Protein AF-A0AAJ2LRI2-F1 (afdb_monomer)

InterPro domains:
  IPR000523 Magnesium chelatase ChlI-like, catalytic domain [PF01078] (1-100)
  IPR027417 P-loop containing nucleoside triphosphate hydrolase [G3DSA:3.40.50.300] (1-84)
  IPR027417 P-loop containing nucleoside triphosphate hydrolase [SSF52540] (2-92)
  IPR045006 Magnesium-chelatase subunit ChlI-like [PTHR32039] (1-99)

Solvent-accessible surface area (backbone atoms only — not comparable to full-atom values): 6452 Å² total; per-residue (Å²): 118,87,87,68,73,94,45,64,70,61,52,50,52,50,54,52,24,39,76,67,75,51,91,84,83,87,83,77,69,89,89,73,47,60,69,64,54,60,73,48,46,55,82,62,37,71,77,57,50,74,66,58,30,52,54,53,51,50,52,31,56,74,58,72,47,92,76,68,84,59,58,69,71,83,74,81,79,62,95,81,62,47,71,58,53,37,67,28,47,69,98,70,73,40,75,9,59,76,72,83

Foldseek 3Di:
DVVDPPPVVLVVVLLCCQVVVDDDDDDDDPPNCPVVSLVCSQVNHDWDDPVRQVLLVVLCVQQVHDDDGRGDDDDDDDPPQDPCQQCFQDPPTHHHRVSD

Sequence (100 aa):
MADVKGQHRARRALEIAAAGGHSLLFSGSPGTGKTLLASRLPGILPPLTDDESLEVASVYSIANHDIQFGERPFRAPHHTASTAALVGGGSKPRPGEISL

Nearest PDB structures (foldseek):
  8rxt-assembly1_B  TM=8.717E-01  e=2.398E-06  Legionella pneumophila
  8rxd-assembly1_C  TM=8.563E-01  e=2.933E-06  Legionella pneumophila

Structure (mmCIF, N/CA/C/O backbone):
data_AF-A0AAJ2LRI2-F1
#
_entry.id   AF-A0AAJ2LRI2-F1
#
loop_
_atom_site.group_PDB
_atom_site.id
_atom_site.type_symbol
_atom_site.label_atom_id
_atom_site.label_alt_id
_atom_site.label_comp_id
_atom_site.label_asym_id
_atom_site.label_entity_id
_atom_site.label_seq_id
_atom_site.pdbx_PDB_ins_code
_atom_site.Cartn_x
_atom_site.Cartn_y
_atom_site.Cartn_z
_atom_site.occupancy
_atom_site.B_iso_or_equiv
_atom_site.auth_seq_id
_atom_site.auth_comp_id
_atom_site.auth_asym_id
_atom_site.auth_atom_id
_a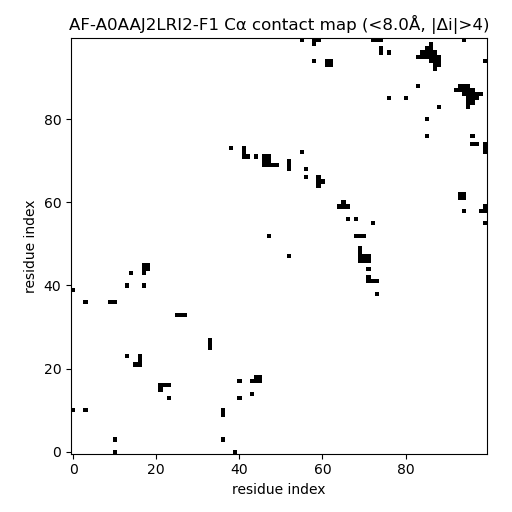tom_site.pdbx_PDB_model_num
ATOM 1 N N . MET A 1 1 ? 1.872 12.115 -11.680 1.00 62.47 1 MET A N 1
ATOM 2 C CA . MET A 1 1 ? 2.072 11.276 -12.894 1.00 62.47 1 MET A CA 1
ATOM 3 C C . MET A 1 1 ? 3.015 11.858 -13.953 1.00 62.47 1 MET A C 1
ATOM 5 O O . MET A 1 1 ? 3.433 11.102 -14.826 1.00 62.47 1 MET A O 1
ATOM 9 N N . ALA A 1 2 ? 3.367 13.148 -13.904 1.00 64.00 2 ALA A N 1
ATOM 10 C CA . ALA A 1 2 ? 4.185 13.805 -14.931 1.00 64.00 2 ALA A CA 1
ATOM 11 C C . ALA A 1 2 ? 5.590 13.192 -15.124 1.00 64.00 2 ALA A C 1
ATOM 13 O O . ALA A 1 2 ? 6.097 13.168 -16.243 1.00 64.00 2 ALA A O 1
ATOM 14 N N . ASP A 1 3 ? 6.180 12.617 -14.072 1.00 65.94 3 ASP A N 1
ATOM 15 C CA . ASP A 1 3 ? 7.546 12.065 -14.137 1.00 65.94 3 ASP A CA 1
ATOM 16 C C . ASP A 1 3 ? 7.628 10.674 -14.784 1.00 65.94 3 ASP A C 1
ATOM 18 O O . ASP A 1 3 ? 8.717 10.184 -15.078 1.00 65.94 3 ASP A O 1
ATOM 22 N N . VAL A 1 4 ? 6.486 10.016 -15.017 1.00 70.56 4 VAL A N 1
ATOM 23 C CA . VAL A 1 4 ? 6.446 8.694 -15.652 1.00 70.56 4 VAL A CA 1
ATOM 24 C C . VAL A 1 4 ? 6.474 8.879 -17.169 1.00 70.56 4 VAL A C 1
ATOM 26 O O . VAL A 1 4 ? 5.437 9.062 -17.820 1.00 70.56 4 VAL A O 1
ATOM 29 N N . LYS A 1 5 ? 7.685 8.837 -17.729 1.00 75.56 5 LYS A N 1
ATOM 30 C CA . LYS A 1 5 ? 7.945 8.978 -19.168 1.00 75.56 5 LYS A CA 1
ATOM 31 C C . LYS A 1 5 ? 7.920 7.616 -19.869 1.00 75.56 5 LYS A C 1
ATOM 33 O O . LYS A 1 5 ? 8.439 6.633 -19.351 1.00 75.56 5 LYS A O 1
ATOM 38 N N . GLY A 1 6 ? 7.298 7.551 -21.047 1.00 79.81 6 GLY A N 1
ATOM 39 C CA . GLY A 1 6 ? 7.335 6.382 -21.939 1.00 79.81 6 GLY A CA 1
ATOM 40 C C . GLY A 1 6 ? 6.488 5.165 -21.532 1.00 79.81 6 GLY A C 1
ATOM 41 O O . GLY A 1 6 ? 6.379 4.227 -22.314 1.00 79.81 6 GLY A O 1
ATOM 42 N N . GLN A 1 7 ? 5.839 5.160 -20.360 1.00 83.06 7 GLN A N 1
ATOM 43 C CA . GLN A 1 7 ? 5.056 4.009 -19.870 1.00 83.06 7 GLN A CA 1
ATOM 44 C C . GLN A 1 7 ? 3.536 4.210 -19.972 1.00 83.06 7 GLN A C 1
ATOM 46 O O . GLN A 1 7 ? 2.804 4.076 -18.992 1.00 83.06 7 GLN A O 1
ATOM 51 N N . HIS A 1 8 ? 3.039 4.532 -21.169 1.00 86.12 8 HIS A N 1
ATOM 52 C CA . HIS A 1 8 ? 1.623 4.868 -21.390 1.00 86.12 8 HIS A CA 1
ATOM 53 C C . HIS A 1 8 ? 0.652 3.753 -20.975 1.00 86.12 8 HIS A C 1
ATOM 55 O O . HIS A 1 8 ? -0.353 4.025 -20.321 1.00 86.12 8 HIS A O 1
ATOM 61 N N . ARG A 1 9 ? 0.963 2.490 -21.303 1.00 89.69 9 ARG A N 1
ATOM 62 C CA . ARG A 1 9 ? 0.116 1.342 -20.933 1.00 89.69 9 ARG A CA 1
ATOM 63 C C . ARG A 1 9 ? 0.042 1.143 -19.421 1.00 89.69 9 ARG A C 1
ATOM 65 O O . ARG A 1 9 ? -1.045 0.948 -18.893 1.00 89.69 9 ARG A O 1
ATOM 72 N N . ALA A 1 10 ? 1.179 1.232 -18.735 1.00 89.88 10 ALA A N 1
ATOM 73 C CA . ALA A 1 10 ? 1.232 1.055 -17.288 1.00 89.88 10 ALA A CA 1
ATOM 74 C C . ALA A 1 10 ? 0.513 2.192 -16.550 1.00 89.88 10 ALA A C 1
ATOM 76 O O . ALA A 1 10 ? -0.224 1.930 -15.607 1.00 89.88 10 ALA A O 1
ATOM 77 N N . ARG A 1 11 ? 0.652 3.441 -17.021 1.00 90.69 11 ARG A N 1
ATOM 78 C CA . ARG A 1 11 ? -0.101 4.586 -16.484 1.00 90.69 11 ARG A CA 1
ATOM 79 C C . ARG A 1 11 ? -1.605 4.395 -16.625 1.00 90.69 11 ARG A C 1
ATOM 81 O O . ARG A 1 11 ? -2.313 4.538 -15.640 1.00 90.69 11 ARG A O 1
ATOM 88 N N . ARG A 1 12 ? -2.072 3.998 -17.813 1.00 92.50 12 ARG A N 1
ATOM 89 C CA . ARG A 1 12 ? -3.496 3.731 -18.047 1.00 92.50 12 ARG A CA 1
ATOM 90 C C . ARG A 1 12 ? -4.021 2.600 -17.158 1.00 92.50 12 ARG A C 1
ATOM 92 O O . ARG A 1 12 ? -5.116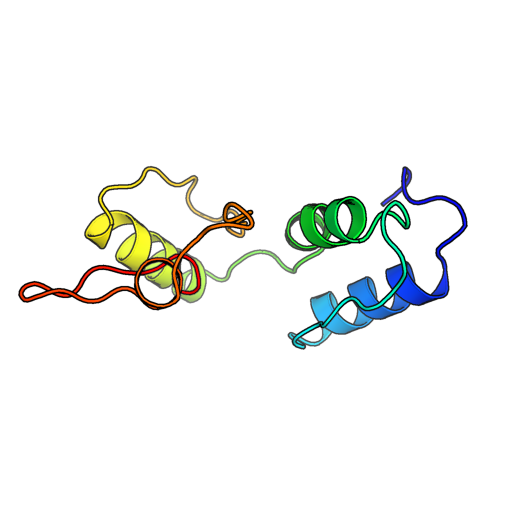 2.712 -16.628 1.00 92.50 12 ARG A O 1
ATOM 99 N N . ALA A 1 13 ? -3.250 1.526 -16.980 1.00 94.31 13 ALA A N 1
ATOM 100 C CA . ALA A 1 13 ? -3.622 0.451 -16.060 1.00 94.31 13 ALA A CA 1
ATOM 101 C C . ALA A 1 13 ? -3.730 0.955 -14.609 1.00 94.31 13 ALA A C 1
ATOM 103 O O . ALA A 1 13 ? -4.665 0.580 -13.910 1.00 94.31 13 ALA A O 1
ATOM 104 N N . LEU A 1 14 ? -2.819 1.842 -14.188 1.00 94.25 14 LEU A N 1
ATOM 105 C CA . LEU A 1 14 ? -2.858 2.495 -12.877 1.00 94.25 14 LEU A CA 1
ATOM 106 C C . LEU A 1 14 ? -4.129 3.335 -12.699 1.00 94.25 14 LEU A C 1
ATOM 108 O O . LEU A 1 14 ? -4.794 3.214 -11.681 1.00 94.25 14 LEU A O 1
ATOM 112 N N . GLU A 1 15 ? -4.482 4.145 -13.700 1.00 93.75 15 GLU A N 1
ATOM 113 C CA . GLU A 1 15 ? -5.688 4.987 -13.691 1.00 93.75 15 GLU A CA 1
ATOM 114 C C . GLU A 1 15 ? -6.966 4.144 -13.620 1.00 93.75 15 GLU A C 1
ATOM 116 O O . GLU A 1 15 ? -7.843 4.422 -12.808 1.00 93.75 15 GLU A O 1
ATOM 121 N N . ILE A 1 16 ? -7.053 3.079 -14.426 1.00 95.12 16 ILE A N 1
ATOM 122 C CA . ILE A 1 16 ? -8.198 2.158 -14.413 1.00 95.12 16 ILE A CA 1
ATOM 123 C C . ILE A 1 16 ? -8.321 1.478 -13.048 1.00 95.12 16 ILE A C 1
ATOM 125 O O . ILE A 1 16 ? -9.415 1.409 -12.496 1.00 95.12 16 ILE A O 1
ATOM 129 N N . ALA A 1 17 ? -7.212 0.991 -12.491 1.00 95.94 17 ALA A N 1
ATOM 130 C CA . ALA A 1 17 ? -7.228 0.334 -11.193 1.00 95.94 17 ALA A CA 1
ATOM 131 C C . ALA A 1 17 ? -7.590 1.292 -10.058 1.00 95.94 17 ALA A C 1
ATOM 133 O O . ALA A 1 17 ? -8.356 0.911 -9.179 1.00 95.94 17 ALA A O 1
ATOM 134 N N . ALA A 1 18 ? -7.089 2.528 -10.097 1.00 94.75 18 ALA A N 1
ATOM 135 C CA . ALA A 1 18 ? -7.404 3.535 -9.095 1.00 94.75 18 ALA A CA 1
ATOM 136 C C . ALA A 1 18 ? -8.881 3.950 -9.138 1.00 94.75 18 ALA A C 1
ATOM 138 O O . ALA A 1 18 ? -9.513 4.063 -8.093 1.00 94.75 18 ALA A O 1
ATOM 139 N N . ALA A 1 19 ? -9.446 4.123 -10.336 1.00 94.31 19 ALA A N 1
ATOM 140 C CA . ALA A 1 19 ? -10.856 4.463 -10.500 1.00 94.31 19 ALA A CA 1
ATOM 141 C C . ALA A 1 19 ? -11.798 3.290 -10.172 1.00 94.31 19 ALA A C 1
ATOM 143 O O . ALA A 1 19 ? -12.895 3.511 -9.670 1.00 94.31 19 ALA A O 1
ATOM 144 N N . GLY A 1 20 ? -11.387 2.054 -10.477 1.00 93.50 20 GLY A N 1
ATOM 145 C CA . GLY A 1 20 ? -12.205 0.848 -10.318 1.00 93.50 20 GLY A CA 1
ATOM 146 C C . GLY A 1 20 ? -11.968 0.050 -9.033 1.00 93.50 20 GLY A C 1
ATOM 147 O O . GLY A 1 20 ? -12.632 -0.963 -8.833 1.00 93.50 20 GLY A O 1
ATOM 148 N N . GLY A 1 21 ? -11.013 0.449 -8.187 1.00 91.75 21 GLY A N 1
ATOM 149 C CA . GLY A 1 21 ? -10.642 -0.304 -6.984 1.00 91.75 21 GLY A CA 1
ATOM 150 C C . GLY A 1 21 ? -10.057 -1.691 -7.286 1.00 91.75 21 GLY A C 1
ATOM 151 O O . GLY A 1 21 ? -10.360 -2.660 -6.594 1.00 91.75 21 GLY A O 1
ATOM 152 N N . HIS A 1 22 ? -9.254 -1.825 -8.347 1.00 95.44 22 HIS A N 1
ATOM 153 C CA . HIS A 1 22 ? -8.688 -3.116 -8.761 1.00 95.44 22 HIS A CA 1
ATOM 154 C C . HIS A 1 22 ? -7.282 -3.361 -8.204 1.00 95.44 22 HIS A C 1
ATOM 156 O O . HIS A 1 22 ? -6.461 -2.449 -8.102 1.00 95.44 22 HIS A O 1
ATOM 162 N N . SER A 1 23 ? -6.965 -4.628 -7.932 1.00 93.19 23 SER A N 1
ATOM 163 C CA . SER A 1 23 ? -5.601 -5.053 -7.610 1.00 93.19 23 SER A CA 1
ATOM 164 C C . SER A 1 23 ? -4.695 -5.023 -8.845 1.00 93.19 23 SER A C 1
ATOM 166 O O . SER A 1 23 ? -5.127 -5.296 -9.966 1.00 93.19 23 SER A O 1
ATOM 168 N N . LEU A 1 24 ? -3.408 -4.739 -8.635 1.00 93.94 24 LEU A N 1
ATOM 169 C CA . LEU A 1 24 ? -2.398 -4.679 -9.690 1.00 93.94 24 LEU A CA 1
ATOM 170 C C . LEU A 1 24 ? -1.180 -5.538 -9.353 1.00 93.94 24 LEU A C 1
ATOM 172 O O . LEU A 1 24 ? -0.700 -5.541 -8.223 1.00 93.94 24 LEU A O 1
ATOM 176 N N . LEU A 1 25 ? -0.628 -6.191 -10.375 1.00 94.38 25 LEU A N 1
ATOM 177 C CA . LEU A 1 25 ? 0.663 -6.871 -10.321 1.00 94.38 25 LEU A CA 1
ATOM 178 C C . LEU A 1 25 ? 1.578 -6.304 -11.411 1.00 94.38 25 LEU A C 1
ATOM 180 O O . LEU A 1 25 ? 1.260 -6.367 -12.599 1.00 94.38 25 LEU A O 1
ATOM 184 N N . PHE A 1 26 ? 2.738 -5.779 -11.018 1.00 91.81 26 PHE A N 1
ATOM 185 C CA . PHE A 1 26 ? 3.752 -5.317 -11.964 1.00 91.81 26 PHE A CA 1
ATOM 186 C C . PHE A 1 26 ? 4.728 -6.441 -12.302 1.00 91.81 26 PHE A C 1
ATOM 188 O O . PHE A 1 26 ? 5.406 -6.968 -11.423 1.00 91.81 26 PHE A O 1
ATOM 195 N N . SER A 1 27 ? 4.869 -6.745 -13.591 1.00 92.19 27 SER A N 1
ATOM 196 C CA . SER A 1 27 ? 5.836 -7.720 -14.101 1.00 92.19 27 SER A CA 1
ATOM 197 C C . SER A 1 27 ? 6.729 -7.090 -15.170 1.00 92.19 27 SER A C 1
ATOM 199 O O . SER A 1 27 ? 6.271 -6.289 -15.984 1.00 92.19 27 SER A O 1
ATOM 201 N N . GLY A 1 28 ? 8.025 -7.407 -15.142 1.00 90.12 28 GLY A N 1
ATOM 202 C CA . GLY A 1 28 ? 9.022 -6.894 -16.086 1.00 90.12 28 GLY A CA 1
ATOM 203 C C . GLY A 1 28 ? 10.441 -6.905 -15.516 1.00 90.12 28 GLY A C 1
ATOM 204 O O . GLY A 1 28 ? 10.627 -7.059 -14.306 1.00 90.12 28 GLY A O 1
ATOM 205 N N . SER A 1 29 ? 11.447 -6.691 -16.367 1.00 91.81 29 SER A N 1
ATOM 206 C CA . SER A 1 29 ? 12.869 -6.707 -15.986 1.00 91.81 29 SER A CA 1
ATOM 207 C C . SER A 1 29 ? 13.222 -5.677 -14.896 1.00 91.81 29 SER A C 1
ATOM 209 O O . SER A 1 29 ? 12.514 -4.679 -14.725 1.00 91.81 29 SER A O 1
ATOM 211 N N . PRO A 1 30 ? 14.281 -5.893 -14.094 1.00 89.00 30 PRO A N 1
ATOM 212 C CA . PRO A 1 30 ? 14.773 -4.894 -13.141 1.00 89.00 30 PRO A CA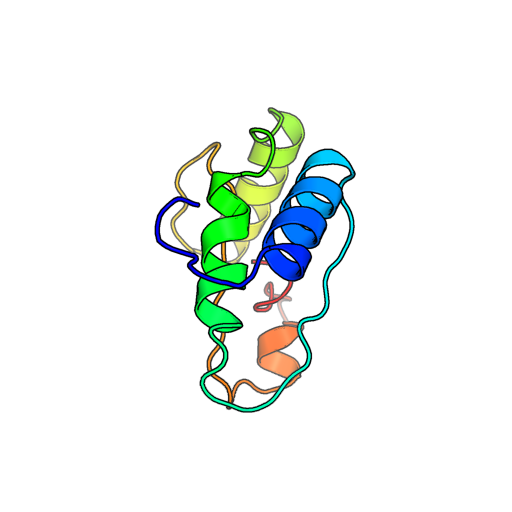 1
ATOM 213 C C . PRO A 1 30 ? 15.043 -3.535 -13.813 1.00 89.00 30 PRO A C 1
ATOM 215 O O . PRO A 1 30 ? 15.391 -3.478 -14.987 1.00 89.00 30 PRO A O 1
ATOM 218 N N . GLY A 1 31 ? 14.855 -2.430 -13.084 1.00 86.00 31 GLY A N 1
ATOM 219 C CA . GLY A 1 31 ? 15.118 -1.078 -13.605 1.00 86.00 31 GLY A CA 1
ATOM 220 C C . GLY A 1 31 ? 14.013 -0.462 -14.476 1.00 86.00 31 GLY A C 1
ATOM 221 O O . GLY A 1 31 ? 14.105 0.707 -14.829 1.00 86.00 31 GLY A O 1
ATOM 222 N N . THR A 1 32 ? 12.917 -1.172 -14.760 1.00 86.06 32 THR A N 1
ATOM 223 C CA . THR A 1 32 ? 11.796 -0.645 -15.568 1.00 86.06 32 THR A CA 1
ATOM 224 C C . THR A 1 32 ? 10.849 0.303 -14.823 1.00 86.06 32 THR A C 1
ATOM 226 O O . THR A 1 32 ? 9.775 0.619 -15.321 1.00 86.06 32 THR A O 1
ATOM 229 N N . GLY A 1 33 ? 11.193 0.764 -13.618 1.00 88.31 33 GLY A N 1
ATOM 230 C CA . GLY A 1 33 ? 10.374 1.736 -12.881 1.00 88.31 33 GLY A CA 1
ATOM 231 C C . GLY A 1 33 ? 9.106 1.175 -12.217 1.00 88.31 33 GLY A C 1
ATOM 232 O O . GLY A 1 33 ? 8.211 1.948 -11.897 1.00 88.31 33 GLY A O 1
ATOM 233 N N . LYS A 1 34 ? 9.017 -0.138 -11.958 1.00 92.38 34 LYS A N 1
ATOM 234 C CA . LYS A 1 34 ? 7.873 -0.760 -11.249 1.00 92.38 34 LYS A CA 1
ATOM 235 C C . LYS A 1 34 ? 7.6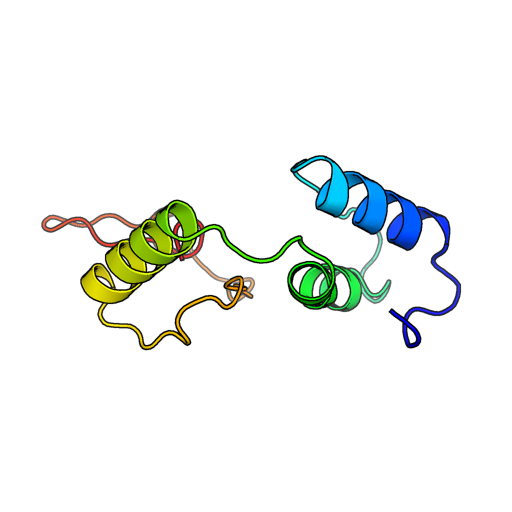12 -0.130 -9.876 1.00 92.38 34 LYS A C 1
ATOM 237 O O . LYS A 1 34 ? 6.490 0.260 -9.580 1.00 92.38 34 LYS A O 1
ATOM 242 N N . THR A 1 35 ? 8.664 0.033 -9.072 1.00 90.50 35 THR A N 1
ATOM 243 C CA . THR A 1 35 ? 8.576 0.680 -7.753 1.00 90.50 35 THR A CA 1
ATOM 244 C C . THR A 1 35 ? 8.158 2.143 -7.872 1.00 90.50 35 THR A C 1
ATOM 246 O O . THR A 1 35 ? 7.349 2.612 -7.080 1.00 90.50 35 THR A O 1
ATOM 249 N N . LEU A 1 36 ? 8.656 2.846 -8.899 1.00 90.88 36 LEU A N 1
ATOM 250 C CA . LEU A 1 36 ? 8.251 4.220 -9.192 1.00 90.88 36 LEU A CA 1
ATOM 251 C C . LEU A 1 36 ? 6.768 4.301 -9.568 1.00 90.88 36 LEU A C 1
ATOM 253 O O . LEU A 1 36 ? 6.115 5.257 -9.192 1.00 90.88 36 LEU A O 1
ATOM 257 N N . LEU A 1 37 ? 6.222 3.335 -10.306 1.00 92.19 37 LEU A N 1
ATOM 258 C CA . LEU A 1 37 ? 4.793 3.307 -10.622 1.00 92.19 37 LEU A CA 1
ATOM 259 C C . LEU A 1 37 ? 3.942 3.025 -9.381 1.00 92.19 37 LEU A C 1
ATOM 261 O O . LEU A 1 37 ? 2.975 3.744 -9.139 1.00 92.19 37 LEU A O 1
ATOM 265 N N . ALA A 1 38 ? 4.321 2.019 -8.588 1.00 92.69 38 ALA A N 1
ATOM 266 C CA . ALA A 1 38 ? 3.596 1.633 -7.380 1.00 92.69 38 ALA A CA 1
ATOM 267 C C . ALA A 1 38 ? 3.503 2.788 -6.369 1.00 92.69 38 ALA A C 1
ATOM 269 O O . ALA A 1 38 ? 2.420 3.066 -5.863 1.00 92.69 38 ALA A O 1
ATOM 270 N N . SER A 1 39 ? 4.593 3.534 -6.149 1.00 92.44 39 SER A N 1
ATOM 271 C CA . SER A 1 39 ? 4.606 4.663 -5.205 1.00 92.44 39 SER A CA 1
ATOM 272 C C . SER A 1 39 ? 3.768 5.869 -5.638 1.00 92.44 39 SER A C 1
ATOM 274 O O . SER A 1 39 ? 3.538 6.775 -4.843 1.00 92.44 39 SER A O 1
ATOM 276 N N . ARG A 1 40 ? 3.293 5.909 -6.890 1.00 91.94 40 ARG A N 1
ATOM 277 C CA . ARG A 1 40 ? 2.399 6.970 -7.388 1.00 91.94 40 ARG A CA 1
ATOM 278 C C . ARG A 1 40 ? 0.927 6.605 -7.295 1.00 91.94 40 ARG A C 1
ATOM 280 O O . ARG A 1 40 ? 0.107 7.495 -7.496 1.00 91.94 40 ARG A O 1
ATOM 287 N N . LEU A 1 41 ? 0.602 5.342 -7.011 1.00 92.75 41 LEU A N 1
ATOM 288 C CA . LEU A 1 41 ? -0.778 4.880 -6.897 1.00 92.75 41 LEU A CA 1
ATOM 289 C C . LEU A 1 41 ? -1.561 5.634 -5.804 1.00 92.75 41 LEU A C 1
ATOM 291 O O . LEU A 1 41 ? -2.622 6.150 -6.141 1.00 92.75 41 LEU A O 1
ATOM 295 N N . PRO A 1 42 ? -1.056 5.810 -4.562 1.00 92.44 42 PRO A N 1
ATOM 296 C CA . PRO A 1 42 ? -1.798 6.526 -3.518 1.00 92.44 42 PRO A CA 1
ATOM 297 C C . PRO A 1 42 ? -2.208 7.943 -3.927 1.00 92.44 42 PRO A C 1
ATOM 299 O O . PRO A 1 42 ? -3.323 8.368 -3.655 1.00 92.44 42 PRO A O 1
ATOM 302 N N . GLY A 1 43 ? -1.338 8.647 -4.659 1.00 92.00 43 GLY A N 1
ATOM 303 C CA . GLY A 1 43 ? -1.588 10.017 -5.112 1.00 92.00 43 GLY A CA 1
ATOM 304 C C . GLY A 1 43 ? -2.594 10.156 -6.259 1.00 92.00 43 GLY A C 1
ATOM 305 O O . GLY A 1 43 ? -2.851 11.277 -6.689 1.00 92.00 43 GLY A O 1
ATOM 306 N N . ILE A 1 44 ? -3.119 9.053 -6.801 1.00 93.00 44 ILE A N 1
ATOM 307 C CA . ILE A 1 44 ? -4.188 9.067 -7.814 1.00 93.00 44 ILE A CA 1
ATOM 308 C C . ILE A 1 44 ? -5.439 8.300 -7.375 1.00 93.00 44 ILE A C 1
ATOM 310 O O . ILE A 1 44 ? -6.401 8.234 -8.139 1.00 93.00 44 ILE A O 1
ATOM 314 N N . LEU A 1 45 ? -5.411 7.672 -6.197 1.00 93.62 45 LEU A N 1
ATOM 315 C CA . LEU A 1 45 ? -6.586 7.009 -5.651 1.00 93.62 45 LEU A CA 1
ATOM 316 C C . LEU A 1 45 ? -7.631 8.062 -5.260 1.00 93.62 45 LEU A C 1
ATOM 318 O O . LEU A 1 45 ? -7.264 9.175 -4.871 1.00 93.62 45 LEU A O 1
ATOM 322 N N . PRO A 1 46 ? -8.929 7.719 -5.323 1.00 92.00 46 PRO A N 1
ATOM 323 C CA . PRO A 1 46 ? -9.959 8.524 -4.685 1.00 92.00 46 PRO A CA 1
ATOM 324 C C . PRO A 1 46 ? -9.611 8.765 -3.207 1.00 92.00 46 PRO A C 1
ATOM 326 O O . PRO A 1 46 ? -8.993 7.890 -2.580 1.00 92.00 46 PRO A O 1
ATOM 329 N N . PRO A 1 47 ? -10.004 9.913 -2.627 1.00 91.94 47 PRO A N 1
ATOM 330 C CA . PRO A 1 47 ? -9.843 10.136 -1.194 1.00 91.94 47 PRO A CA 1
ATOM 331 C C . PRO A 1 47 ? -10.511 9.006 -0.403 1.00 91.94 47 PRO A C 1
ATOM 333 O O . PRO A 1 47 ? -11.416 8.336 -0.910 1.00 91.94 47 PRO A O 1
ATOM 336 N N . LEU A 1 48 ? -10.022 8.757 0.811 1.00 94.12 48 LEU A N 1
ATOM 337 C CA . LEU A 1 48 ? -10.674 7.814 1.713 1.00 94.12 48 LEU A CA 1
ATOM 338 C C . LEU A 1 48 ? -12.063 8.343 2.085 1.00 94.12 48 LEU A C 1
ATOM 340 O O . LEU A 1 48 ? -12.247 9.552 2.251 1.00 94.12 48 LEU A O 1
ATOM 344 N N . THR A 1 49 ? -13.030 7.445 2.232 1.00 95.25 49 THR A N 1
ATOM 345 C CA . THR A 1 49 ? -14.265 7.773 2.953 1.00 95.25 49 THR A CA 1
ATOM 346 C C . THR A 1 49 ? -13.979 7.902 4.453 1.00 95.25 49 THR A C 1
ATOM 348 O O . THR A 1 49 ? -12.913 7.500 4.932 1.00 95.25 49 THR A O 1
ATOM 351 N N . ASP A 1 50 ? -14.921 8.453 5.220 1.00 95.50 50 ASP A N 1
ATOM 352 C CA . ASP A 1 50 ? -14.785 8.537 6.681 1.00 95.50 50 ASP A CA 1
ATOM 353 C C . ASP A 1 50 ? -14.647 7.140 7.314 1.00 95.50 50 ASP A C 1
ATOM 355 O O . ASP A 1 50 ? -13.795 6.934 8.180 1.00 95.50 50 ASP A O 1
ATOM 359 N N . ASP A 1 51 ? -15.418 6.167 6.818 1.00 96.44 51 ASP A N 1
ATOM 360 C CA . ASP A 1 51 ? -15.363 4.773 7.272 1.00 96.44 51 ASP A CA 1
ATOM 361 C C . ASP A 1 51 ? -14.008 4.130 6.943 1.00 96.44 51 ASP A C 1
ATOM 363 O O . ASP A 1 51 ? -13.356 3.580 7.833 1.00 96.44 51 ASP A O 1
ATOM 367 N N . GLU A 1 52 ? -13.528 4.264 5.698 1.00 95.50 52 GLU A N 1
ATOM 368 C CA . GLU A 1 52 ? -12.203 3.759 5.308 1.00 95.50 52 GLU A CA 1
ATOM 369 C C . GLU A 1 52 ? -11.090 4.426 6.142 1.00 95.50 52 GLU A C 1
ATOM 371 O O . GLU A 1 52 ? -10.122 3.776 6.538 1.00 95.50 52 GLU A O 1
ATOM 376 N N . SER A 1 53 ? -11.223 5.723 6.443 1.00 95.62 53 SER A N 1
ATOM 377 C CA . SER A 1 53 ? -10.255 6.462 7.264 1.00 95.62 53 SER A CA 1
ATOM 378 C C . SER A 1 53 ? -10.208 5.939 8.699 1.00 95.62 53 SER A C 1
ATOM 380 O O . SER A 1 53 ? -9.124 5.806 9.276 1.00 95.62 53 SER A O 1
ATOM 382 N N . LEU A 1 54 ? -11.367 5.619 9.281 1.00 95.25 54 LEU A N 1
ATOM 383 C CA . LEU A 1 54 ? -11.462 5.065 10.629 1.00 95.25 54 LEU A CA 1
ATOM 384 C C . LEU A 1 54 ? -10.896 3.639 10.706 1.00 95.25 54 LEU A C 1
ATOM 386 O O . LEU A 1 54 ? -10.192 3.308 11.666 1.00 95.25 54 LEU A O 1
ATOM 390 N N . GLU A 1 55 ? -11.160 2.805 9.698 1.00 95.00 55 GLU A N 1
ATOM 391 C CA . GLU A 1 55 ? -10.585 1.459 9.591 1.00 95.00 55 GLU A CA 1
ATOM 392 C C . GLU A 1 55 ? -9.056 1.509 9.524 1.00 95.00 55 GLU A C 1
ATOM 394 O O . GLU A 1 55 ? -8.373 0.854 10.319 1.00 95.00 55 GLU A O 1
ATOM 399 N N . VAL A 1 56 ? -8.513 2.348 8.639 1.00 95.19 56 VAL A N 1
ATOM 400 C CA . VAL A 1 56 ? -7.067 2.553 8.499 1.00 95.19 56 VAL A CA 1
ATOM 401 C C . VAL A 1 56 ? -6.452 3.029 9.821 1.00 95.19 56 VAL A C 1
ATOM 403 O O . VAL A 1 56 ? -5.481 2.436 10.301 1.00 95.19 56 VAL A O 1
ATOM 406 N N . ALA A 1 57 ? -7.045 4.035 10.471 1.00 94.50 57 ALA A N 1
ATOM 407 C CA . ALA A 1 57 ? -6.569 4.536 11.762 1.00 94.50 57 ALA A CA 1
ATOM 408 C C . ALA A 1 57 ? -6.581 3.453 12.858 1.00 94.50 57 ALA A C 1
ATOM 410 O O . ALA A 1 57 ? -5.659 3.377 13.672 1.00 94.50 57 ALA A O 1
ATOM 411 N N . SER A 1 58 ? -7.590 2.578 12.857 1.00 94.06 58 SER A N 1
ATOM 412 C CA . SER A 1 58 ? -7.711 1.477 13.821 1.00 94.06 58 SER A CA 1
ATOM 413 C C . SER A 1 58 ? -6.587 0.452 13.659 1.00 94.06 58 SER A C 1
ATOM 415 O O . SER A 1 58 ? -5.967 0.049 14.647 1.00 94.06 58 SER A O 1
ATOM 417 N N . VAL A 1 59 ? -6.270 0.061 12.420 1.00 94.06 59 VAL A N 1
ATOM 418 C CA . VAL A 1 59 ? -5.173 -0.879 12.135 1.00 94.06 59 VAL A CA 1
ATOM 419 C C . VAL A 1 59 ? -3.825 -0.293 12.564 1.00 94.06 59 VAL A C 1
ATOM 421 O O . VAL A 1 59 ? -3.047 -0.961 13.252 1.00 94.06 59 VAL A O 1
ATOM 424 N N . TYR A 1 60 ? -3.571 0.970 12.224 1.00 94.25 60 TYR A N 1
ATOM 425 C CA . TYR A 1 60 ? -2.336 1.667 12.586 1.00 94.25 60 TYR A CA 1
ATOM 426 C C . TYR A 1 60 ? -2.195 1.879 14.100 1.00 94.25 60 TYR A C 1
ATOM 428 O O . TYR A 1 60 ? -1.102 1.711 14.648 1.00 94.25 60 TYR A O 1
ATOM 436 N N . SER A 1 61 ? -3.303 2.138 14.801 1.00 92.94 61 SER A N 1
ATOM 437 C CA . SER A 1 61 ? -3.337 2.217 16.264 1.00 92.94 61 SER A CA 1
ATOM 438 C C . SER A 1 61 ? -2.925 0.892 16.919 1.00 92.94 61 SER A C 1
ATOM 440 O O . SER A 1 61 ? -2.076 0.880 17.810 1.00 92.94 61 SER A O 1
ATOM 442 N N . ILE A 1 62 ? -3.438 -0.245 16.429 1.00 92.75 62 ILE A N 1
ATOM 443 C CA . ILE A 1 62 ? -3.056 -1.582 16.924 1.00 92.75 62 ILE A CA 1
ATOM 444 C C . ILE A 1 62 ? -1.571 -1.866 16.662 1.00 92.75 62 ILE A C 1
ATOM 446 O O . ILE A 1 62 ? -0.895 -2.492 17.486 1.00 92.75 62 ILE A O 1
ATOM 450 N N . ALA A 1 63 ? -1.055 -1.407 15.522 1.00 91.50 63 ALA A N 1
ATOM 451 C CA . ALA A 1 63 ? 0.352 -1.530 15.165 1.00 91.50 63 ALA A CA 1
ATOM 452 C C . ALA A 1 63 ? 1.269 -0.544 15.910 1.00 91.50 63 ALA A C 1
ATOM 454 O O . ALA A 1 63 ? 2.490 -0.686 15.830 1.00 91.50 63 ALA A O 1
ATOM 455 N N . ASN A 1 64 ? 0.698 0.410 16.656 1.00 90.62 64 ASN A N 1
ATOM 456 C CA . ASN A 1 64 ? 1.408 1.491 17.332 1.00 90.62 64 ASN A CA 1
ATOM 457 C C . ASN A 1 64 ? 2.299 2.291 16.360 1.00 90.62 64 ASN A C 1
ATOM 459 O O . ASN A 1 64 ? 3.473 2.544 16.642 1.00 90.62 64 ASN A O 1
ATOM 463 N N . HIS A 1 65 ? 1.739 2.616 15.192 1.00 89.88 65 HIS A N 1
ATOM 464 C CA . HIS A 1 65 ? 2.386 3.369 14.121 1.00 89.88 65 HIS A CA 1
ATOM 465 C C . HIS A 1 65 ? 1.618 4.672 13.883 1.00 89.88 65 HIS A C 1
ATOM 467 O O . HIS A 1 65 ? 0.387 4.670 13.871 1.00 89.88 65 HIS A O 1
ATOM 473 N N . ASP A 1 66 ? 2.338 5.771 13.664 1.00 88.06 66 ASP A N 1
ATOM 474 C CA . ASP A 1 66 ? 1.713 7.053 13.340 1.00 88.06 66 ASP A CA 1
ATOM 475 C C . ASP A 1 66 ? 1.106 7.038 11.934 1.00 88.06 66 ASP A C 1
ATOM 477 O O . ASP A 1 66 ? 1.646 6.442 11.000 1.00 88.06 66 ASP A O 1
ATOM 481 N N . ILE A 1 67 ? -0.011 7.737 11.763 1.00 90.12 67 ILE A N 1
ATOM 482 C CA . ILE A 1 67 ? -0.647 7.909 10.462 1.00 90.12 67 ILE A CA 1
ATOM 483 C C . ILE A 1 67 ? -1.218 9.314 10.320 1.00 90.12 67 ILE A C 1
ATOM 485 O O . ILE A 1 67 ? -1.702 9.908 11.282 1.00 90.12 67 ILE A O 1
ATOM 489 N N . GLN A 1 68 ? -1.165 9.836 9.098 1.00 89.38 68 GLN A N 1
ATOM 490 C CA . GLN A 1 68 ? -1.920 11.018 8.711 1.00 89.38 68 GLN A CA 1
ATOM 491 C C . GLN A 1 68 ? -3.360 10.594 8.413 1.00 89.38 68 GLN A C 1
ATOM 493 O O . GLN A 1 68 ? -3.616 9.819 7.491 1.00 89.38 68 GLN A O 1
ATOM 498 N N . PHE A 1 69 ? -4.302 11.067 9.227 1.00 89.62 69 PHE A N 1
ATOM 499 C CA . PHE A 1 69 ? -5.713 10.731 9.065 1.00 89.62 69 PHE A CA 1
ATOM 500 C C . PHE A 1 69 ? -6.239 11.223 7.707 1.00 89.62 69 PHE A C 1
ATOM 502 O O . PHE A 1 69 ? -6.004 12.370 7.329 1.00 89.62 69 PHE A O 1
ATOM 509 N N . GLY A 1 70 ? -6.955 10.359 6.984 1.00 87.88 70 GLY A N 1
ATOM 510 C CA . GLY A 1 70 ? -7.522 10.668 5.667 1.00 87.88 70 GLY A CA 1
ATOM 511 C C . GLY A 1 70 ? -6.559 10.511 4.481 1.00 87.88 70 GLY A C 1
ATOM 512 O O . GLY A 1 70 ? -7.000 10.607 3.334 1.00 87.88 70 GLY A O 1
ATOM 513 N N . GLU A 1 71 ? -5.273 10.214 4.707 1.00 91.06 71 GLU A N 1
ATOM 514 C CA . GLU A 1 71 ? -4.330 9.898 3.626 1.00 91.06 71 GLU A CA 1
ATOM 515 C C . GLU A 1 71 ? -4.299 8.394 3.313 1.00 91.06 71 GLU A C 1
ATOM 517 O O . GLU A 1 71 ? -4.275 7.552 4.209 1.00 91.06 71 GLU A O 1
ATOM 522 N N . ARG A 1 72 ? -4.264 8.041 2.017 1.00 93.06 72 ARG A N 1
ATOM 523 C CA . ARG A 1 72 ? -4.126 6.646 1.564 1.00 93.06 72 ARG A CA 1
ATOM 524 C C . ARG A 1 72 ? -2.743 6.111 1.989 1.00 93.06 72 ARG A C 1
ATOM 526 O O . ARG A 1 72 ? -1.736 6.642 1.507 1.00 93.06 72 ARG A O 1
ATOM 533 N N . PRO A 1 73 ? -2.661 5.061 2.827 1.00 92.88 73 PRO A N 1
ATOM 534 C CA . PRO A 1 73 ? -1.380 4.507 3.247 1.00 92.88 73 PRO A CA 1
ATOM 535 C C . PRO A 1 73 ? -0.641 3.842 2.078 1.00 92.88 73 PRO A C 1
ATOM 537 O O . PRO A 1 73 ? -1.235 3.395 1.093 1.00 92.88 73 PRO A O 1
ATOM 540 N N . PHE A 1 74 ? 0.686 3.780 2.185 1.00 92.81 74 PHE A N 1
ATOM 541 C CA . PHE A 1 74 ? 1.548 3.103 1.221 1.00 92.81 74 PHE A CA 1
ATOM 542 C C . PHE A 1 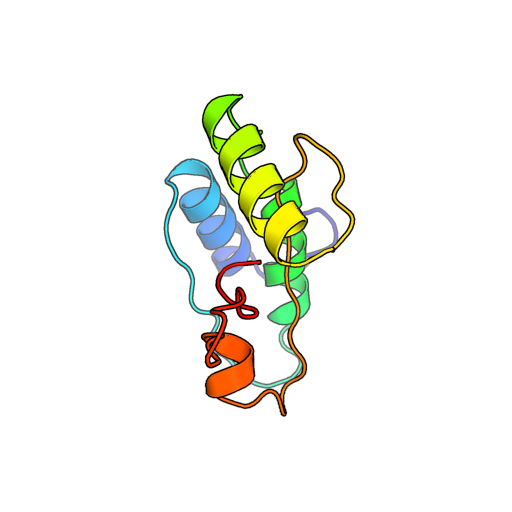74 ? 2.671 2.361 1.932 1.00 92.81 74 PHE A C 1
ATOM 544 O O . PHE A 1 74 ? 3.414 2.946 2.724 1.00 92.81 74 PHE A O 1
ATOM 551 N N . ARG A 1 75 ? 2.839 1.084 1.587 1.00 92.31 75 ARG A N 1
ATOM 552 C CA . ARG A 1 75 ? 3.914 0.236 2.101 1.00 92.31 75 ARG A CA 1
ATOM 553 C C . ARG A 1 75 ? 4.924 -0.097 1.015 1.00 92.31 75 ARG A C 1
ATOM 555 O O . ARG A 1 75 ? 4.582 -0.382 -0.131 1.00 92.31 75 ARG A O 1
ATOM 562 N N . ALA A 1 76 ? 6.191 -0.102 1.409 1.00 91.62 76 ALA A N 1
ATOM 563 C CA . ALA A 1 76 ? 7.313 -0.555 0.596 1.00 91.62 76 ALA A CA 1
ATOM 564 C C . ALA A 1 76 ? 8.172 -1.517 1.431 1.00 91.62 76 ALA A C 1
ATOM 566 O O . ALA A 1 76 ? 9.265 -1.140 1.865 1.00 91.62 76 ALA A O 1
ATOM 567 N N . PRO A 1 77 ? 7.670 -2.735 1.717 1.00 92.38 77 PRO A N 1
ATOM 568 C CA . PRO A 1 77 ? 8.390 -3.692 2.545 1.00 92.38 77 PRO A CA 1
ATOM 569 C C . PRO A 1 77 ? 9.749 -4.033 1.927 1.00 92.38 77 PRO A C 1
ATOM 571 O O . PRO A 1 77 ? 9.916 -4.060 0.703 1.00 92.38 77 PRO A O 1
ATOM 574 N N . HIS A 1 78 ? 10.736 -4.312 2.779 1.00 89.75 78 HIS A N 1
ATOM 575 C CA . HIS A 1 78 ? 12.054 -4.721 2.306 1.00 89.75 78 HIS A CA 1
ATOM 576 C C . HIS A 1 78 ? 11.952 -6.057 1.558 1.00 89.75 78 HIS A C 1
ATOM 578 O O . HIS A 1 78 ? 11.216 -6.954 1.959 1.00 89.75 78 HIS A O 1
ATOM 584 N N . HIS A 1 79 ? 12.732 -6.230 0.494 1.00 87.06 79 HIS A N 1
ATOM 585 C CA . HIS A 1 79 ? 12.694 -7.430 -0.352 1.00 87.06 79 HIS A CA 1
ATOM 586 C C . HIS A 1 79 ? 13.118 -8.727 0.367 1.00 87.06 79 HIS A C 1
ATOM 588 O O . HIS A 1 79 ? 12.949 -9.812 -0.178 1.00 87.06 79 HIS A O 1
ATOM 594 N N . THR A 1 80 ? 13.668 -8.621 1.581 1.00 93.00 80 THR A N 1
ATOM 595 C CA . THR A 1 80 ? 13.987 -9.755 2.466 1.00 93.00 80 THR A CA 1
ATOM 596 C C . THR A 1 80 ? 12.946 -9.970 3.570 1.00 93.00 80 THR A C 1
ATOM 598 O O . THR A 1 80 ? 13.200 -10.740 4.496 1.00 93.00 80 THR A O 1
ATOM 601 N N . ALA A 1 81 ? 11.803 -9.275 3.528 1.00 92.31 81 ALA A N 1
ATOM 602 C CA . ALA A 1 81 ? 10.723 -9.468 4.488 1.00 92.31 81 ALA A CA 1
ATOM 603 C C . ALA A 1 81 ? 10.225 -10.918 4.441 1.00 92.31 81 ALA A C 1
ATOM 605 O O . ALA A 1 81 ? 9.967 -11.477 3.374 1.00 92.31 81 ALA A O 1
ATOM 606 N N . SER A 1 82 ? 10.105 -11.536 5.614 1.00 93.38 82 SER A N 1
ATOM 607 C CA . SER A 1 82 ? 9.594 -12.898 5.726 1.00 93.38 82 SER A CA 1
ATOM 608 C C . SER A 1 82 ? 8.085 -12.933 5.491 1.00 93.38 82 SER A C 1
ATOM 610 O O . SER A 1 82 ? 7.383 -11.944 5.703 1.00 93.38 82 SER A O 1
ATOM 612 N N . THR A 1 83 ? 7.5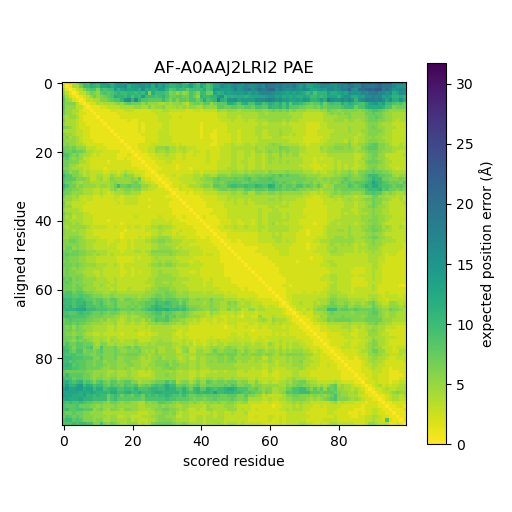53 -14.105 5.142 1.00 92.00 83 THR A N 1
ATOM 613 C CA . THR A 1 83 ? 6.100 -14.309 5.031 1.00 92.00 83 THR A CA 1
ATOM 614 C C . THR A 1 83 ? 5.373 -13.921 6.319 1.00 92.00 83 THR A C 1
ATOM 616 O O . THR A 1 83 ? 4.318 -13.300 6.264 1.00 92.00 83 THR A O 1
ATOM 619 N N . ALA A 1 84 ? 5.962 -14.215 7.483 1.00 90.94 84 ALA A N 1
ATOM 620 C CA . ALA A 1 84 ? 5.401 -13.824 8.773 1.00 90.94 84 ALA A CA 1
ATOM 621 C C . ALA A 1 84 ? 5.376 -12.297 8.970 1.00 90.94 84 ALA A C 1
ATOM 623 O O . ALA A 1 84 ? 4.420 -11.781 9.534 1.00 90.94 84 ALA A O 1
ATOM 624 N N . ALA A 1 85 ? 6.380 -11.561 8.479 1.00 90.50 85 ALA A N 1
ATOM 625 C CA . ALA A 1 85 ? 6.376 -10.096 8.520 1.00 90.50 85 ALA A CA 1
ATOM 626 C C . ALA A 1 85 ? 5.333 -9.487 7.563 1.00 90.50 85 ALA A C 1
ATOM 628 O O . ALA A 1 85 ? 4.722 -8.468 7.879 1.00 90.50 85 ALA A O 1
ATOM 629 N N . LEU A 1 86 ? 5.099 -10.124 6.411 1.00 93.31 86 LEU A N 1
ATOM 630 C CA . LEU A 1 86 ? 4.089 -9.682 5.446 1.00 93.31 86 LEU A CA 1
ATOM 631 C C . LEU A 1 86 ? 2.659 -9.912 5.947 1.00 93.31 86 LEU A C 1
ATOM 633 O O . LEU A 1 86 ? 1.816 -9.028 5.827 1.00 93.31 86 LEU A O 1
ATOM 637 N N . VAL A 1 87 ? 2.393 -11.092 6.509 1.00 94.00 87 VAL A N 1
ATOM 638 C CA . VAL A 1 87 ? 1.052 -11.496 6.960 1.00 94.00 87 VAL A CA 1
ATOM 639 C C . VAL A 1 87 ? 0.732 -10.960 8.358 1.00 94.00 87 VAL A C 1
ATOM 641 O O . VAL A 1 87 ? -0.415 -10.627 8.640 1.00 94.00 87 VAL A O 1
ATOM 644 N N . GLY A 1 88 ? 1.735 -10.851 9.230 1.00 92.25 88 GLY A N 1
ATOM 645 C CA . GLY A 1 88 ? 1.545 -10.581 10.653 1.00 92.25 88 GLY A CA 1
ATOM 646 C C . GLY A 1 88 ? 1.340 -11.863 11.467 1.00 92.25 88 GLY A C 1
ATOM 647 O O . GLY A 1 88 ? 1.554 -12.977 10.982 1.00 92.25 88 GLY A O 1
ATOM 648 N N . GLY A 1 89 ? 0.949 -11.711 12.735 1.00 88.75 89 GLY A N 1
ATOM 649 C CA . GLY A 1 89 ? 0.692 -12.835 13.646 1.00 88.75 89 GLY A CA 1
ATOM 650 C C . GLY A 1 89 ? 1.235 -12.632 15.061 1.00 88.75 89 GLY A C 1
ATOM 651 O O . GLY A 1 89 ? 1.325 -11.505 15.547 1.00 88.75 89 GLY A O 1
ATOM 652 N N . GLY A 1 90 ? 1.576 -13.738 15.729 1.00 85.69 90 GLY A N 1
ATOM 653 C CA . GLY A 1 90 ? 2.003 -13.774 17.133 1.00 85.69 90 GLY A CA 1
ATOM 654 C C . GLY A 1 90 ? 0.892 -14.204 18.098 1.00 85.69 90 GLY A C 1
ATOM 655 O O . GLY A 1 90 ? -0.272 -14.301 17.721 1.00 85.69 90 GLY A O 1
ATOM 656 N N . SER A 1 91 ? 1.256 -14.472 19.359 1.00 86.31 91 SER A N 1
ATOM 657 C CA . SER A 1 91 ? 0.301 -14.862 20.415 1.00 86.31 91 SER A CA 1
ATOM 658 C C . SER A 1 91 ? -0.711 -13.757 20.722 1.00 86.31 91 SER A C 1
ATOM 660 O O . SER A 1 91 ? -1.886 -14.032 20.951 1.00 86.31 91 SER A O 1
ATOM 662 N N . LYS A 1 92 ? -0.256 -12.500 20.676 1.00 86.88 92 LYS A N 1
ATOM 663 C CA . LYS A 1 92 ? -1.108 -11.324 20.522 1.00 86.88 92 LYS A CA 1
ATOM 664 C C . LYS A 1 92 ? -0.999 -10.881 19.059 1.00 86.88 92 LYS A C 1
ATOM 666 O O . LYS A 1 92 ? 0.064 -10.369 18.700 1.00 86.88 92 LYS A O 1
ATOM 671 N N . PRO A 1 93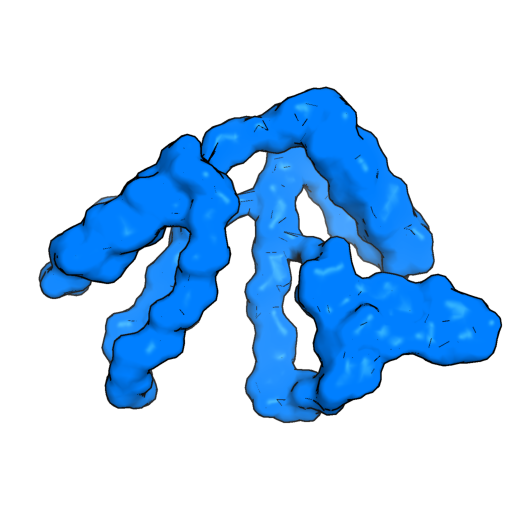 ? -2.026 -11.113 18.222 1.00 86.00 93 PRO A N 1
ATOM 672 C CA . PRO A 1 93 ? -1.930 -10.880 16.788 1.00 86.00 93 PRO A CA 1
ATOM 673 C C . PRO A 1 93 ? -1.636 -9.408 16.506 1.00 86.00 93 PRO A C 1
ATOM 675 O O . PRO A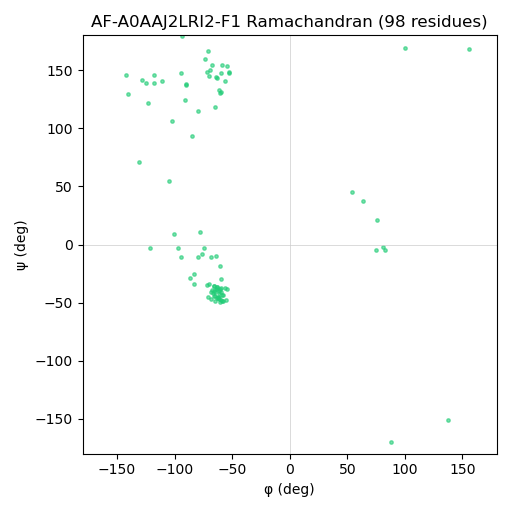 1 93 ? -2.293 -8.518 17.050 1.00 86.00 93 PRO A O 1
ATOM 678 N N . ARG A 1 94 ? -0.627 -9.164 15.669 1.00 90.44 94 ARG A N 1
ATOM 679 C CA . ARG A 1 94 ? -0.284 -7.836 15.157 1.00 90.44 94 ARG A CA 1
ATOM 680 C C . ARG A 1 94 ? -0.415 -7.792 13.632 1.00 90.44 94 ARG A C 1
ATOM 682 O O . ARG A 1 94 ? -0.111 -8.807 12.997 1.00 90.44 94 ARG A O 1
ATOM 689 N N . PRO A 1 95 ? -0.827 -6.645 13.060 1.00 92.56 95 PRO A N 1
ATOM 690 C CA . PRO A 1 95 ? -0.862 -6.439 11.614 1.00 92.56 95 PRO A CA 1
ATOM 691 C C . PRO A 1 95 ? 0.508 -6.679 10.965 1.00 92.56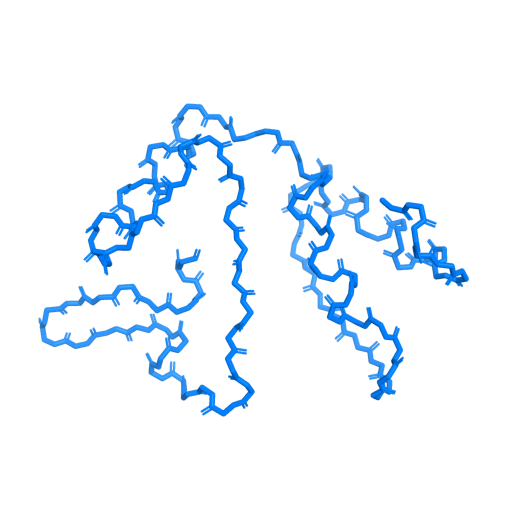 95 PRO A C 1
ATOM 693 O O . PRO A 1 95 ? 1.536 -6.303 11.532 1.00 92.56 95 PRO A O 1
ATOM 696 N N . GLY A 1 96 ? 0.514 -7.308 9.788 1.00 93.69 96 GLY A N 1
ATOM 697 C CA . GLY A 1 96 ? 1.690 -7.400 8.918 1.00 93.69 96 GLY A CA 1
ATOM 698 C C . GLY A 1 96 ? 1.726 -6.292 7.866 1.00 93.69 96 GLY A C 1
ATOM 699 O O . GLY A 1 96 ? 0.805 -5.485 7.771 1.00 93.69 96 GLY A O 1
ATOM 700 N N . GLU A 1 97 ? 2.765 -6.285 7.029 1.00 94.12 97 GLU A N 1
ATOM 701 C CA . GLU A 1 97 ? 2.954 -5.286 5.958 1.00 94.12 97 GLU A CA 1
ATOM 702 C C . GLU A 1 97 ? 1.833 -5.242 4.906 1.00 94.12 97 GLU A C 1
ATOM 704 O O . GLU A 1 97 ? 1.755 -4.265 4.176 1.00 94.12 97 GLU A O 1
ATOM 709 N N . ILE A 1 98 ? 1.004 -6.284 4.776 1.00 92.00 98 ILE A N 1
ATOM 710 C CA . ILE A 1 98 ? -0.150 -6.287 3.852 1.00 92.00 98 ILE A CA 1
ATOM 711 C C . ILE A 1 98 ? -1.376 -5.601 4.479 1.00 92.00 98 ILE A C 1
ATOM 713 O O . ILE A 1 98 ? -2.261 -5.143 3.762 1.00 92.00 98 ILE A O 1
ATOM 717 N N . SER A 1 99 ? -1.456 -5.578 5.811 1.00 91.38 99 SER A N 1
ATOM 718 C CA . SER A 1 99 ? -2.553 -4.939 6.546 1.00 91.38 99 SER A CA 1
ATOM 719 C C . SER A 1 99 ? -2.304 -3.453 6.796 1.00 91.38 99 SER A C 1
ATOM 721 O O . SER A 1 99 ? -3.265 -2.705 6.949 1.00 91.38 99 SER A O 1
ATOM 723 N N . LEU A 1 100 ? -1.030 -3.064 6.899 1.00 89.00 100 LEU A N 1
ATOM 724 C CA . LEU A 1 100 ? -0.575 -1.674 6.980 1.00 89.00 100 LEU A CA 1
ATOM 725 C C . LEU A 1 100 ? -0.599 -1.025 5.592 1.00 89.00 100 LEU A C 1
ATOM 727 O O . LEU A 1 100 ? -0.722 0.213 5.534 1.00 89.00 100 LEU A O 1
#

pLDDT: mean 90.5, std 6.07, range [62.47, 96.44]

Secondary structure (DSSP, 8-state):
-TT--S-HHHHHHHHHHHHHT------S-TTSSHHHHHTTSGGGSPPPPHHHHHHHHHHHHHHT----TTSPP-----TT--HHHHHEETTTTEE-TTT-

Mean predicted aligned error: 4.53 Å

Radius of gyration: 15.31 Å; Cα contacts (8 Å, |Δi|>4): 85; chains: 1; bounding box: 30×29×42 Å

Organism: NCBI:txid1538159